Protein AF-A0AB36RIC9-F1 (afdb_monomer)

Mean predicted aligned error: 13.78 Å

Structure (mmCIF, N/CA/C/O backbone):
data_AF-A0AB36RIC9-F1
#
_entry.id   AF-A0AB36RIC9-F1
#
loop_
_atom_site.group_PDB
_atom_site.id
_atom_site.type_symbol
_atom_site.label_atom_id
_atom_site.label_alt_id
_atom_site.label_comp_id
_atom_site.label_asym_id
_atom_site.label_entity_id
_atom_site.label_seq_id
_atom_site.pdbx_PDB_ins_code
_atom_site.Cartn_x
_atom_site.Cartn_y
_atom_site.Cartn_z
_atom_site.occupancy
_atom_site.B_iso_or_equiv
_atom_site.auth_seq_id
_atom_site.auth_comp_id
_atom_site.auth_asym_id
_atom_site.auth_atom_id
_atom_site.pdbx_PDB_model_num
ATOM 1 N N . MET A 1 1 ? -11.681 -4.574 -0.579 1.00 58.34 1 MET A N 1
ATOM 2 C CA . MET A 1 1 ? -11.261 -3.244 -0.083 1.00 58.34 1 MET A CA 1
ATOM 3 C C . MET A 1 1 ? -10.961 -2.373 -1.285 1.00 58.34 1 MET A C 1
ATOM 5 O O . MET A 1 1 ? -10.331 -2.873 -2.207 1.00 58.34 1 MET A O 1
ATOM 9 N N . SER A 1 2 ? -11.445 -1.132 -1.299 1.00 75.31 2 SER A N 1
ATOM 10 C CA . SER A 1 2 ? -11.143 -0.178 -2.369 1.00 75.31 2 SER A CA 1
ATOM 11 C C . SER A 1 2 ? -9.774 0.455 -2.115 1.00 75.31 2 SER A C 1
ATOM 13 O O . SER A 1 2 ? -9.523 0.932 -1.012 1.00 75.31 2 SER A O 1
ATOM 15 N N . TYR A 1 3 ? -8.892 0.435 -3.115 1.00 77.88 3 TYR A N 1
ATOM 16 C CA . TYR A 1 3 ? -7.611 1.156 -3.085 1.00 77.88 3 TYR A CA 1
ATOM 17 C C . TYR A 1 3 ? -7.751 2.606 -3.580 1.00 77.88 3 TYR A C 1
ATOM 19 O O . TYR A 1 3 ? -6.766 3.332 -3.633 1.00 77.88 3 TYR A O 1
ATOM 27 N N . LEU A 1 4 ? -8.964 3.017 -3.971 1.00 75.31 4 LEU A N 1
ATOM 28 C CA . LEU A 1 4 ? -9.225 4.291 -4.650 1.00 75.31 4 LEU A CA 1
ATOM 29 C C . LEU A 1 4 ? -9.013 5.519 -3.754 1.00 75.31 4 LEU A C 1
ATOM 31 O O . LEU A 1 4 ? -8.797 6.605 -4.276 1.00 75.31 4 LEU A O 1
ATOM 35 N N . ASP A 1 5 ? -9.043 5.344 -2.432 1.00 87.62 5 ASP A N 1
ATOM 36 C CA . ASP A 1 5 ? -8.893 6.444 -1.470 1.00 87.62 5 ASP A CA 1
ATOM 37 C C . ASP A 1 5 ? -7.442 6.643 -0.997 1.00 87.62 5 ASP A C 1
ATOM 39 O O . ASP A 1 5 ? -7.171 7.527 -0.181 1.00 87.62 5 ASP A O 1
ATOM 43 N N . TRP A 1 6 ? -6.511 5.799 -1.458 1.00 93.62 6 TRP A N 1
ATOM 44 C CA . TRP A 1 6 ? -5.110 5.863 -1.047 1.00 93.62 6 TRP A CA 1
ATOM 45 C C . TRP A 1 6 ? -4.395 7.002 -1.767 1.00 93.62 6 TRP A C 1
ATOM 47 O O . TRP A 1 6 ? -4.534 7.185 -2.976 1.00 93.62 6 TRP A O 1
ATOM 57 N N . LYS A 1 7 ? -3.569 7.733 -1.025 1.00 94.81 7 LYS A N 1
ATOM 58 C CA . LYS A 1 7 ? -2.747 8.832 -1.542 1.00 94.81 7 LYS A CA 1
ATOM 59 C C . LYS A 1 7 ? -1.355 8.807 -0.925 1.00 94.81 7 LYS A C 1
ATOM 61 O O . LYS A 1 7 ? -1.112 8.172 0.100 1.00 94.81 7 LYS A O 1
ATOM 66 N N . VAL A 1 8 ? -0.444 9.535 -1.562 1.00 96.94 8 VAL A N 1
ATOM 67 C CA . VAL A 1 8 ? 0.892 9.804 -1.020 1.00 96.94 8 VAL A CA 1
ATOM 68 C C . VAL A 1 8 ? 0.768 10.378 0.396 1.00 96.94 8 VAL A C 1
ATOM 70 O O . VAL A 1 8 ? -0.059 11.255 0.649 1.00 96.94 8 VAL A O 1
ATOM 73 N N . GLY A 1 9 ? 1.578 9.859 1.318 1.00 96.56 9 GLY A N 1
ATOM 74 C CA . GLY A 1 9 ? 1.570 10.205 2.739 1.00 96.56 9 GLY A CA 1
ATOM 75 C C . GLY A 1 9 ? 0.638 9.358 3.612 1.00 96.56 9 GLY A C 1
ATOM 76 O O . GLY A 1 9 ? 0.760 9.416 4.835 1.00 96.56 9 GLY A O 1
ATOM 77 N N . ASP A 1 10 ? -0.265 8.554 3.040 1.00 95.44 10 ASP A N 1
ATOM 78 C CA . ASP A 1 10 ? -1.074 7.631 3.841 1.00 95.44 10 ASP A CA 1
ATOM 79 C C . ASP A 1 10 ? -0.211 6.491 4.408 1.00 95.44 10 ASP A C 1
ATOM 81 O O . ASP A 1 10 ? 0.712 5.991 3.758 1.00 95.44 10 ASP A O 1
ATOM 85 N N . GLN A 1 11 ? -0.546 6.059 5.626 1.00 96.44 11 GLN A N 1
ATOM 86 C CA . GLN A 1 11 ? 0.099 4.925 6.280 1.00 96.44 11 GLN A CA 1
ATOM 87 C C . GLN A 1 11 ? -0.615 3.618 5.939 1.00 96.44 11 GLN A C 1
ATOM 89 O O . GLN A 1 11 ? -1.844 3.509 6.014 1.00 96.44 11 GLN A O 1
ATOM 94 N N . VAL A 1 12 ? 0.167 2.593 5.624 1.00 95.94 12 VAL A N 1
ATOM 95 C CA . VAL A 1 12 ? -0.310 1.257 5.284 1.00 95.94 12 VAL A CA 1
ATOM 96 C C . VAL A 1 12 ? 0.484 0.195 6.032 1.00 95.94 12 VAL A C 1
ATOM 98 O O . VAL A 1 12 ? 1.683 0.332 6.234 1.00 95.94 12 VAL A O 1
ATOM 101 N N . VAL A 1 13 ? -0.175 -0.882 6.448 1.00 96.50 13 VAL A N 1
ATOM 102 C CA . VAL A 1 13 ? 0.480 -2.053 7.037 1.00 96.50 13 VAL A CA 1
ATOM 103 C C . VAL A 1 13 ? 0.667 -3.114 5.962 1.00 96.50 13 VAL A C 1
ATOM 105 O O . VAL A 1 13 ? -0.269 -3.413 5.213 1.00 96.50 13 VAL A O 1
ATOM 108 N N . CYS A 1 14 ? 1.867 -3.680 5.864 1.00 96.38 14 CYS A N 1
ATOM 109 C CA . CYS A 1 14 ? 2.114 -4.838 5.015 1.00 96.38 14 CYS A CA 1
ATOM 110 C C . CYS A 1 14 ? 1.446 -6.067 5.643 1.00 96.38 14 CYS A C 1
ATOM 112 O O . CYS A 1 14 ? 1.658 -6.364 6.815 1.00 96.38 14 CYS A O 1
ATOM 114 N N . VAL A 1 15 ? 0.624 -6.784 4.885 1.00 95.56 15 VAL A N 1
ATOM 115 C CA . VAL A 1 15 ? -0.051 -8.012 5.338 1.00 95.56 15 VAL A CA 1
ATOM 116 C C . VAL A 1 15 ? 0.544 -9.277 4.732 1.00 95.56 15 VAL A C 1
A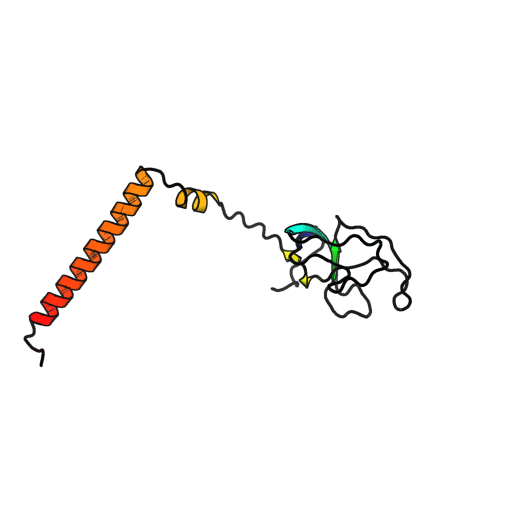TOM 118 O O . VAL A 1 15 ? 0.168 -10.370 5.138 1.00 95.56 15 VAL A O 1
ATOM 121 N N . ASP A 1 16 ? 1.457 -9.132 3.772 1.00 92.12 16 ASP A N 1
ATOM 122 C CA . ASP A 1 16 ? 2.089 -10.248 3.078 1.00 92.12 16 ASP A CA 1
ATOM 123 C C . ASP A 1 16 ? 3.525 -9.889 2.672 1.00 92.12 16 ASP A C 1
ATOM 125 O O . ASP A 1 16 ? 3.741 -9.058 1.779 1.00 92.12 16 ASP A O 1
ATOM 129 N N . THR A 1 17 ? 4.493 -10.517 3.350 1.00 89.81 17 THR A N 1
ATOM 130 C CA . THR A 1 17 ? 5.928 -10.259 3.186 1.00 89.81 17 THR A CA 1
ATOM 131 C C . THR A 1 17 ? 6.336 -10.431 1.734 1.00 89.81 17 THR A C 1
ATOM 133 O O . THR A 1 17 ? 6.046 -11.444 1.096 1.00 89.81 17 THR A O 1
ATOM 136 N N . TRP A 1 18 ? 7.064 -9.446 1.216 1.00 85.69 18 TRP A N 1
ATOM 137 C CA . TRP A 1 18 ? 7.685 -9.579 -0.088 1.00 85.69 18 TRP A CA 1
ATOM 138 C C . TRP A 1 18 ? 8.870 -10.536 0.020 1.00 85.69 18 TRP A C 1
ATOM 140 O O . TRP A 1 18 ? 9.881 -10.229 0.646 1.00 85.69 18 TRP A O 1
ATOM 150 N N . ALA A 1 19 ? 8.720 -11.712 -0.577 1.00 75.12 19 ALA A N 1
ATOM 151 C CA . ALA A 1 19 ? 9.782 -12.691 -0.712 1.00 75.12 19 ALA A CA 1
ATOM 152 C C . ALA A 1 19 ? 9.998 -12.981 -2.196 1.00 75.12 19 ALA A C 1
ATOM 154 O O . ALA A 1 19 ? 9.040 -13.042 -2.969 1.00 75.12 19 ALA A O 1
ATOM 155 N N . ARG A 1 20 ? 11.254 -13.216 -2.582 1.00 65.12 20 ARG A N 1
ATOM 156 C CA . ARG A 1 20 ? 11.630 -13.608 -3.950 1.00 65.12 20 ARG A CA 1
ATOM 157 C C . ARG A 1 20 ? 10.866 -14.849 -4.431 1.00 65.12 20 ARG A C 1
ATOM 159 O O . ARG A 1 20 ? 10.514 -14.943 -5.598 1.00 65.12 20 ARG A O 1
ATOM 166 N N . GLU A 1 21 ? 10.557 -15.758 -3.510 1.00 61.06 21 GLU A N 1
ATOM 167 C CA . GLU A 1 21 ? 9.805 -16.996 -3.756 1.00 61.06 21 GLU A CA 1
ATOM 168 C C . GLU A 1 21 ? 8.300 -16.763 -3.994 1.00 61.06 21 GLU A C 1
ATOM 170 O O . GLU A 1 21 ? 7.647 -17.584 -4.631 1.00 61.06 21 GLU A O 1
ATOM 175 N N . ASN A 1 22 ? 7.763 -15.622 -3.544 1.00 54.81 22 ASN A N 1
ATOM 176 C CA . ASN A 1 22 ? 6.341 -15.272 -3.588 1.00 54.81 22 ASN A CA 1
ATOM 177 C C . ASN A 1 22 ? 6.105 -14.044 -4.486 1.00 54.81 22 ASN A C 1
ATOM 179 O O . ASN A 1 22 ? 5.563 -13.043 -4.025 1.00 54.81 22 ASN A O 1
ATOM 183 N N . ASP A 1 23 ? 6.520 -14.092 -5.754 1.00 59.06 23 ASP A N 1
ATOM 184 C CA . ASP A 1 23 ? 6.378 -13.012 -6.758 1.00 59.06 23 ASP A CA 1
ATOM 185 C C . ASP A 1 23 ? 7.387 -11.848 -6.661 1.00 59.06 23 ASP A C 1
ATOM 187 O O . ASP A 1 23 ? 7.182 -10.784 -7.260 1.00 59.06 23 ASP A O 1
ATOM 191 N N . GLY A 1 24 ? 8.484 -12.008 -5.920 1.00 60.31 24 GLY A N 1
ATOM 192 C CA . GLY A 1 24 ? 9.561 -11.021 -5.894 1.00 60.31 24 GLY A CA 1
ATOM 193 C C . GLY A 1 24 ? 10.443 -11.101 -7.139 1.00 60.31 24 GLY A C 1
ATOM 194 O O . GLY A 1 24 ? 11.490 -11.739 -7.120 1.00 60.31 24 GLY A O 1
ATOM 195 N N . ASN A 1 25 ? 10.036 -10.432 -8.219 1.00 63.69 25 ASN A N 1
ATOM 196 C CA . ASN A 1 25 ? 10.893 -10.215 -9.386 1.00 63.69 25 ASN A CA 1
ATOM 197 C C . ASN A 1 25 ? 11.743 -8.963 -9.154 1.00 63.69 25 ASN A C 1
ATOM 199 O O . ASN A 1 25 ? 11.211 -7.855 -9.179 1.00 63.69 25 ASN A O 1
ATOM 203 N N . GLY A 1 26 ? 13.035 -9.16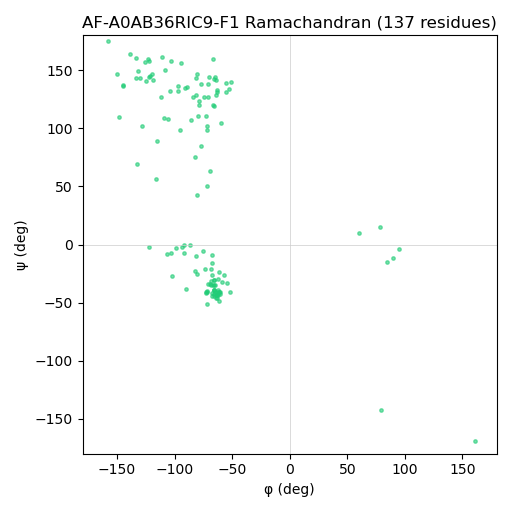4 -8.903 1.00 72.56 26 GLY A N 1
ATOM 204 C CA . GLY A 1 26 ? 14.038 -8.119 -8.708 1.00 72.56 26 GLY A CA 1
ATOM 205 C C . GLY A 1 26 ? 15.453 -8.646 -8.971 1.00 72.56 26 GLY A C 1
ATOM 206 O O . GLY A 1 26 ? 15.655 -9.841 -9.224 1.00 72.56 26 GLY A O 1
ATOM 207 N N . TYR A 1 27 ? 16.435 -7.758 -8.915 1.00 80.06 27 TYR A N 1
ATOM 208 C CA . TYR A 1 27 ? 17.868 -8.014 -9.034 1.00 80.06 27 TYR A CA 1
ATOM 209 C C . TYR A 1 27 ? 18.442 -8.808 -7.852 1.00 80.06 27 TYR A C 1
ATOM 211 O O . TYR A 1 27 ? 19.479 -9.457 -7.997 1.00 80.06 27 TYR A O 1
ATOM 219 N N . GLY A 1 28 ? 17.717 -8.898 -6.737 1.00 81.62 28 GLY A N 1
ATOM 220 C CA . GLY A 1 28 ? 18.068 -9.683 -5.554 1.00 81.62 28 GLY A CA 1
ATOM 221 C C . GLY A 1 28 ? 18.786 -8.894 -4.464 1.00 81.62 28 GLY A C 1
ATOM 222 O O . GLY A 1 28 ? 19.040 -9.454 -3.402 1.00 81.62 28 GLY A O 1
ATOM 223 N N . ASP A 1 29 ? 19.089 -7.627 -4.713 1.00 87.69 29 ASP A N 1
ATOM 224 C CA . ASP A 1 29 ? 19.581 -6.653 -3.742 1.00 87.69 29 ASP A CA 1
ATOM 225 C C . ASP A 1 29 ? 18.467 -5.742 -3.206 1.00 87.69 29 ASP A C 1
ATOM 227 O O . ASP A 1 29 ? 18.714 -4.936 -2.309 1.00 87.69 29 ASP A O 1
ATOM 231 N N . GLU A 1 30 ? 17.234 -5.886 -3.700 1.00 89.12 30 GLU A N 1
ATOM 232 C CA . GLU A 1 30 ? 16.111 -5.098 -3.214 1.00 89.12 30 GLU A CA 1
ATOM 233 C C . GLU A 1 30 ? 15.678 -5.501 -1.808 1.00 89.12 30 GLU A C 1
ATOM 235 O O . GLU A 1 30 ? 15.498 -6.674 -1.466 1.00 89.12 30 GLU A O 1
ATOM 240 N N . VAL A 1 31 ? 15.395 -4.480 -1.011 1.00 91.69 31 VAL A N 1
ATOM 241 C CA . VAL A 1 31 ? 14.713 -4.609 0.265 1.00 91.69 31 VAL A CA 1
ATOM 242 C C . VAL A 1 31 ? 13.209 -4.630 0.004 1.00 91.69 31 VAL A C 1
ATOM 244 O O . VAL A 1 31 ? 12.662 -3.750 -0.664 1.00 91.69 31 VAL A O 1
ATOM 247 N N . GLY A 1 32 ? 12.533 -5.649 0.533 1.00 92.56 32 GLY A N 1
ATOM 248 C CA . GLY A 1 32 ? 11.083 -5.795 0.447 1.00 92.56 32 GLY A CA 1
ATOM 249 C C . GLY A 1 32 ? 10.355 -5.437 1.746 1.00 92.56 32 GLY A C 1
ATOM 250 O O . GLY A 1 32 ? 10.943 -5.493 2.828 1.00 92.56 32 GLY A O 1
ATOM 251 N N . PRO A 1 33 ? 9.054 -5.105 1.674 1.00 95.00 33 PRO A N 1
ATOM 252 C CA . PRO A 1 33 ? 8.223 -4.897 2.852 1.00 95.00 33 PRO A CA 1
ATOM 253 C C . PRO A 1 33 ? 8.028 -6.194 3.650 1.00 95.00 33 PRO A C 1
ATOM 255 O O . PRO A 1 33 ? 7.816 -7.272 3.090 1.00 95.00 33 PRO A O 1
ATOM 258 N N . ILE A 1 34 ? 8.021 -6.066 4.976 1.00 94.69 34 ILE A N 1
ATOM 259 C CA . ILE A 1 34 ? 7.875 -7.166 5.936 1.00 94.69 34 ILE A CA 1
ATOM 260 C C . ILE A 1 34 ? 6.454 -7.149 6.499 1.00 94.69 34 ILE A C 1
ATOM 262 O O . ILE A 1 34 ? 5.964 -6.097 6.914 1.00 94.69 34 ILE A O 1
ATOM 266 N N . ALA A 1 35 ? 5.784 -8.304 6.537 1.00 95.44 35 ALA A N 1
ATOM 267 C CA . ALA A 1 35 ? 4.443 -8.411 7.106 1.00 95.44 35 ALA A CA 1
ATOM 268 C C . ALA A 1 35 ? 4.388 -7.889 8.555 1.00 95.44 35 ALA A C 1
ATOM 270 O O . ALA A 1 35 ? 5.285 -8.124 9.364 1.00 95.44 35 ALA A O 1
ATOM 271 N N . GLY A 1 36 ? 3.316 -7.169 8.876 1.00 94.75 36 GLY A N 1
ATOM 272 C CA . GLY A 1 36 ? 3.087 -6.516 10.163 1.00 94.75 36 GLY A CA 1
ATOM 273 C C . GLY A 1 36 ? 3.730 -5.134 10.306 1.00 94.75 36 GLY A C 1
ATOM 274 O O . GLY A 1 36 ? 3.327 -4.388 11.195 1.00 94.75 36 GLY A O 1
ATOM 275 N N . GLN A 1 37 ? 4.675 -4.754 9.440 1.00 97.00 37 GLN A N 1
ATOM 276 C CA . GLN A 1 37 ? 5.296 -3.429 9.491 1.00 97.00 37 GLN A CA 1
ATOM 277 C C . GLN A 1 37 ? 4.421 -2.361 8.831 1.00 97.00 37 GLN A C 1
ATOM 279 O O . GLN A 1 37 ? 3.702 -2.629 7.862 1.00 97.00 37 GLN A O 1
ATOM 284 N N . ILE A 1 38 ? 4.488 -1.147 9.382 1.00 97.31 38 ILE A N 1
ATOM 285 C CA . ILE A 1 38 ? 3.786 0.034 8.876 1.00 97.31 38 ILE A CA 1
ATOM 286 C C . ILE A 1 38 ? 4.742 0.841 8.004 1.00 97.31 38 ILE A C 1
ATOM 288 O O . ILE A 1 38 ? 5.891 1.064 8.371 1.00 97.31 38 ILE A O 1
ATOM 292 N N . TYR A 1 39 ? 4.220 1.299 6.876 1.00 98.06 39 TYR A N 1
ATOM 293 C CA . TYR A 1 39 ? 4.925 2.053 5.857 1.00 98.06 39 TYR A CA 1
ATOM 294 C C . TYR A 1 39 ? 4.111 3.269 5.426 1.00 98.06 39 TYR A C 1
ATOM 296 O O . TYR A 1 39 ? 2.889 3.300 5.590 1.00 98.06 39 TYR A O 1
ATOM 304 N N . THR A 1 40 ? 4.777 4.241 4.819 1.00 98.19 40 THR A N 1
ATOM 305 C CA . THR A 1 40 ? 4.176 5.466 4.296 1.00 98.19 40 THR A CA 1
ATOM 306 C C . THR A 1 40 ? 4.259 5.465 2.776 1.00 98.19 40 THR A C 1
ATOM 308 O O . THR A 1 40 ? 5.338 5.296 2.209 1.00 98.19 40 THR A O 1
ATOM 311 N N . ILE A 1 41 ? 3.131 5.671 2.092 1.00 97.88 41 ILE A N 1
ATOM 312 C CA . ILE A 1 41 ? 3.095 5.698 0.623 1.00 97.88 41 ILE A CA 1
ATOM 313 C C . ILE A 1 41 ? 3.891 6.907 0.109 1.00 97.88 41 ILE A C 1
ATOM 315 O O . ILE A 1 41 ? 3.523 8.050 0.377 1.00 97.88 41 ILE A O 1
ATOM 319 N N . ARG A 1 42 ? 4.943 6.653 -0.675 1.00 98.19 42 ARG A N 1
ATOM 320 C CA . ARG A 1 42 ? 5.736 7.659 -1.405 1.00 98.19 42 ARG A CA 1
ATOM 321 C C . ARG A 1 42 ? 5.176 7.923 -2.798 1.00 98.19 42 ARG A C 1
ATOM 323 O O . ARG A 1 42 ? 5.131 9.062 -3.243 1.00 98.19 42 ARG A O 1
ATOM 330 N N . GLU A 1 43 ? 4.711 6.872 -3.461 1.00 97.12 43 GLU A N 1
ATOM 331 C CA . GLU A 1 43 ? 4.125 6.929 -4.800 1.00 97.12 43 GLU A CA 1
ATOM 332 C C . GLU A 1 43 ? 3.081 5.819 -4.944 1.00 97.12 43 GLU A C 1
ATOM 334 O O . GLU A 1 43 ? 3.243 4.747 -4.358 1.00 97.12 43 GLU A O 1
ATOM 339 N N . ILE A 1 44 ? 2.016 6.058 -5.710 1.00 96.19 44 ILE A N 1
ATOM 340 C CA . ILE A 1 44 ? 0.964 5.073 -5.974 1.00 96.19 44 ILE A CA 1
ATOM 341 C C . ILE A 1 44 ? 0.428 5.225 -7.396 1.00 96.19 44 ILE A C 1
ATOM 343 O O . ILE A 1 44 ? 0.183 6.337 -7.859 1.00 96.19 44 ILE A O 1
ATOM 347 N N . GLY A 1 45 ? 0.224 4.106 -8.089 1.00 93.81 45 GLY A N 1
ATOM 348 C CA . GLY A 1 45 ? -0.330 4.109 -9.439 1.00 93.81 45 GLY A CA 1
ATOM 349 C C . GLY A 1 45 ? -0.065 2.818 -10.204 1.00 93.81 45 GLY A C 1
ATOM 350 O O . GLY A 1 45 ? 0.380 1.817 -9.644 1.00 93.81 45 GLY A O 1
ATOM 351 N N . PHE A 1 46 ? -0.342 2.843 -11.504 1.00 92.94 46 PHE A N 1
ATOM 352 C CA . PHE A 1 46 ? 0.134 1.825 -12.442 1.00 92.94 46 PHE A CA 1
ATOM 353 C C . PHE A 1 46 ? 1.561 2.186 -12.839 1.00 92.94 46 PHE A C 1
ATOM 355 O O . PHE A 1 46 ? 1.790 2.774 -13.892 1.00 92.94 46 PHE A O 1
ATOM 362 N N . LEU A 1 47 ? 2.493 1.945 -11.917 1.00 89.00 47 LEU A N 1
ATOM 363 C CA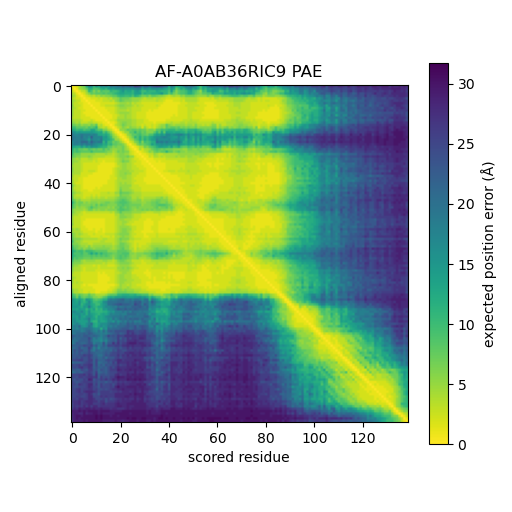 . LEU A 1 47 ? 3.857 2.437 -12.051 1.00 89.00 47 LEU A CA 1
ATOM 364 C C . LEU A 1 47 ? 4.577 1.642 -13.148 1.00 89.00 47 LEU A C 1
ATOM 366 O O . LEU A 1 47 ? 5.102 2.214 -14.092 1.00 89.00 47 LEU A O 1
ATOM 370 N N . HIS A 1 48 ? 4.535 0.317 -13.090 1.00 85.44 48 HIS A N 1
ATOM 371 C CA . HIS A 1 48 ? 5.194 -0.536 -14.067 1.00 85.44 48 HIS A CA 1
ATOM 372 C C . HIS A 1 48 ? 4.436 -0.546 -15.410 1.00 85.44 48 HIS A C 1
ATOM 374 O O . HIS A 1 48 ? 3.253 -0.895 -15.445 1.00 85.44 48 HIS A O 1
ATOM 380 N N . PRO A 1 49 ? 5.100 -0.258 -16.543 1.00 83.12 49 PRO A N 1
ATOM 381 C CA . PRO A 1 49 ? 4.423 -0.008 -17.819 1.00 83.12 49 PRO A CA 1
ATOM 382 C C . PRO A 1 49 ? 3.732 -1.246 -18.408 1.00 83.12 49 PRO A C 1
ATOM 384 O O . PRO A 1 49 ? 2.760 -1.116 -19.146 1.00 83.12 49 PRO A O 1
ATOM 387 N N . THR A 1 50 ? 4.203 -2.450 -18.074 1.00 83.81 50 THR A N 1
ATOM 388 C CA . THR A 1 50 ? 3.605 -3.718 -18.534 1.00 83.81 50 THR A CA 1
ATOM 389 C C . THR A 1 50 ? 2.758 -4.430 -17.477 1.00 83.81 50 THR A C 1
ATOM 391 O O . THR A 1 50 ? 2.088 -5.410 -17.797 1.00 83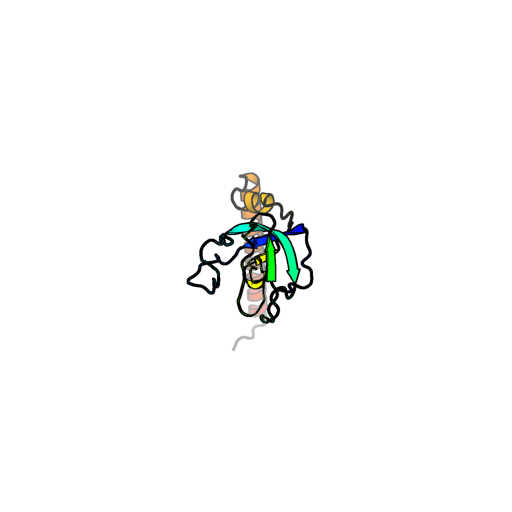.81 50 THR A O 1
ATOM 394 N N . ILE A 1 51 ? 2.745 -3.961 -16.220 1.00 83.56 51 ILE A N 1
ATOM 395 C CA . ILE A 1 51 ? 1.963 -4.604 -15.158 1.00 83.56 51 ILE A CA 1
ATOM 396 C C . ILE A 1 51 ? 0.743 -3.743 -14.847 1.00 83.56 51 ILE A C 1
ATOM 398 O O . ILE A 1 51 ? 0.822 -2.711 -14.189 1.00 83.56 51 ILE A O 1
ATOM 402 N N . HIS A 1 52 ? -0.428 -4.221 -15.258 1.00 87.38 52 HIS A N 1
ATOM 403 C CA . HIS A 1 52 ? -1.713 -3.548 -15.042 1.00 87.38 52 HIS A CA 1
ATOM 404 C C . HIS A 1 52 ? -2.280 -3.772 -13.631 1.00 87.38 52 HIS A C 1
ATOM 406 O O . HIS A 1 52 ? -3.468 -4.043 -13.453 1.00 87.38 52 HIS A O 1
ATOM 412 N N . ARG A 1 53 ? -1.429 -3.703 -12.605 1.00 90.25 53 ARG A N 1
ATOM 413 C CA . ARG A 1 53 ? -1.830 -3.800 -11.196 1.00 90.25 53 ARG A CA 1
ATOM 414 C C . ARG A 1 53 ? -1.387 -2.549 -10.460 1.00 90.25 53 ARG A C 1
ATOM 416 O O . ARG A 1 53 ? -0.320 -2.013 -10.734 1.00 90.25 53 ARG A O 1
ATOM 423 N N . LEU A 1 54 ? -2.206 -2.114 -9.507 1.00 93.12 54 LEU A N 1
ATOM 424 C CA . LEU A 1 54 ? -1.876 -0.972 -8.669 1.00 93.12 54 LEU A CA 1
ATOM 425 C C . LEU A 1 54 ? -0.644 -1.292 -7.817 1.00 93.12 54 LEU A C 1
ATOM 427 O O . LEU A 1 54 ? -0.589 -2.320 -7.133 1.00 93.12 54 LEU A O 1
ATOM 431 N N . GLN A 1 55 ? 0.330 -0.400 -7.868 1.00 93.88 55 GLN A N 1
ATOM 432 C CA . GLN A 1 55 ? 1.617 -0.522 -7.209 1.00 93.88 55 GLN A CA 1
ATOM 433 C C . GLN A 1 55 ? 1.883 0.696 -6.338 1.00 93.88 55 GLN A C 1
ATOM 435 O O . GLN A 1 55 ? 1.318 1.770 -6.551 1.00 93.88 55 GLN A O 1
ATOM 440 N N . VAL A 1 56 ? 2.754 0.505 -5.356 1.00 96.00 56 VAL A N 1
ATOM 441 C CA . VAL A 1 56 ? 3.210 1.537 -4.435 1.00 96.00 56 VAL A CA 1
ATOM 442 C C . VAL A 1 56 ? 4.731 1.529 -4.321 1.00 96.00 56 VAL A C 1
ATOM 444 O O . VAL A 1 56 ? 5.369 0.474 -4.405 1.00 96.00 56 VAL A O 1
ATOM 447 N N . ARG A 1 57 ? 5.295 2.712 -4.080 1.00 96.69 57 ARG A N 1
ATOM 448 C CA . ARG A 1 57 ? 6.613 2.900 -3.461 1.00 96.69 57 ARG A CA 1
ATOM 449 C C . ARG A 1 57 ? 6.419 3.445 -2.054 1.00 96.69 57 ARG A C 1
ATOM 451 O O . ARG A 1 57 ? 5.435 4.140 -1.794 1.00 96.69 57 ARG A O 1
ATOM 458 N N . LEU A 1 58 ? 7.341 3.130 -1.157 1.00 97.94 58 LEU A N 1
ATOM 459 C CA . LEU A 1 58 ? 7.237 3.434 0.270 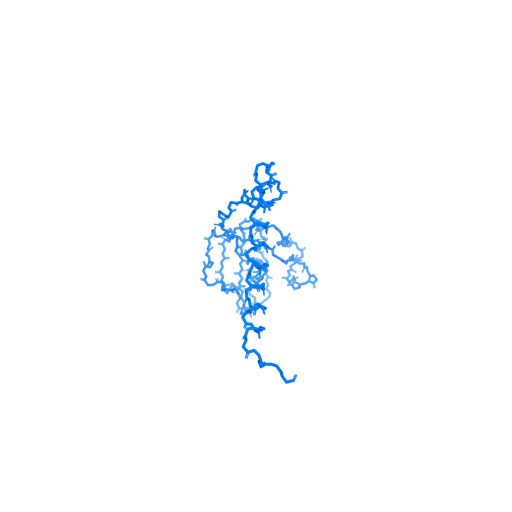1.00 97.94 58 LEU A CA 1
ATOM 460 C C . LEU A 1 58 ? 8.403 4.333 0.683 1.00 97.94 58 LEU A C 1
ATOM 462 O O . LEU A 1 58 ? 9.486 4.201 0.128 1.00 97.94 58 LEU A O 1
ATOM 466 N N . PHE A 1 59 ? 8.203 5.245 1.631 1.00 98.06 59 PHE A N 1
ATOM 467 C CA . PHE A 1 59 ? 9.283 6.134 2.084 1.00 98.06 59 PHE A CA 1
ATOM 468 C C . PHE A 1 59 ? 10.377 5.391 2.852 1.00 98.06 59 PHE A C 1
ATOM 470 O O . PHE A 1 59 ? 11.538 5.775 2.804 1.00 98.06 59 PHE A O 1
ATOM 477 N N . GLU A 1 60 ? 10.015 4.330 3.565 1.00 97.88 60 GLU A N 1
ATOM 478 C CA . GLU A 1 60 ? 10.944 3.563 4.393 1.00 97.88 60 GLU A CA 1
ATOM 479 C C . GLU A 1 60 ? 11.766 2.555 3.575 1.00 97.88 60 GLU A C 1
ATOM 481 O O . GLU A 1 60 ? 12.690 1.944 4.107 1.00 97.88 60 GLU A O 1
ATOM 486 N N . ILE A 1 61 ? 11.421 2.355 2.299 1.00 95.88 61 ILE A N 1
ATOM 487 C CA . ILE A 1 61 ? 12.105 1.435 1.391 1.00 95.88 61 ILE A CA 1
ATOM 488 C C . ILE A 1 61 ? 12.464 2.193 0.115 1.00 95.88 61 ILE A C 1
ATOM 490 O O . ILE A 1 61 ? 11.627 2.384 -0.769 1.00 95.88 61 ILE A O 1
ATOM 494 N N . GLU A 1 62 ? 13.733 2.580 0.019 1.00 95.56 62 GLU A N 1
ATOM 495 C CA . GLU A 1 62 ? 14.322 3.144 -1.193 1.00 95.56 62 GLU A CA 1
ATOM 496 C C . GLU A 1 62 ? 15.282 2.122 -1.794 1.00 95.56 62 GLU A C 1
ATOM 498 O O . GLU A 1 62 ? 16.337 1.833 -1.230 1.00 95.56 62 GLU A O 1
ATOM 503 N N . ASN A 1 63 ? 14.889 1.542 -2.925 1.00 93.50 63 ASN A N 1
ATOM 504 C CA . ASN A 1 63 ? 15.710 0.567 -3.631 1.00 93.50 63 ASN A CA 1
ATOM 505 C C . ASN A 1 63 ? 16.542 1.257 -4.712 1.00 93.50 63 ASN A C 1
ATOM 507 O O . ASN A 1 63 ? 16.201 2.331 -5.214 1.00 93.50 63 ASN A O 1
ATOM 511 N N . VAL A 1 64 ? 17.650 0.625 -5.092 1.00 93.88 64 VAL A N 1
ATOM 512 C CA . VAL A 1 64 ? 18.482 1.114 -6.191 1.00 93.88 64 VAL A CA 1
ATOM 513 C C . VAL A 1 64 ? 17.687 1.041 -7.501 1.00 93.88 64 VAL A C 1
ATOM 515 O O . VAL A 1 64 ? 16.865 0.152 -7.724 1.00 93.88 64 VAL A O 1
ATOM 518 N N . VAL A 1 65 ? 17.908 2.017 -8.381 1.00 93.88 65 VAL A N 1
ATOM 519 C CA . VAL A 1 65 ? 17.345 2.002 -9.733 1.00 93.88 65 VAL A CA 1
ATOM 520 C C . VAL A 1 65 ? 18.179 1.058 -10.595 1.00 93.88 65 VAL A C 1
ATOM 522 O O . VAL A 1 65 ? 19.377 1.281 -10.781 1.00 93.88 65 VAL A O 1
ATOM 525 N N . HIS A 1 66 ? 17.539 0.057 -11.191 1.00 91.38 66 HIS A N 1
ATOM 526 C CA . HIS A 1 66 ? 18.193 -0.885 -12.098 1.00 91.38 66 HIS A CA 1
ATOM 527 C C . HIS A 1 66 ? 17.724 -0.719 -13.538 1.00 91.38 66 HIS A C 1
ATOM 529 O O . HIS A 1 66 ? 16.679 -0.134 -13.813 1.00 91.38 66 HIS A O 1
ATOM 535 N N . ARG A 1 67 ? 18.516 -1.251 -14.474 1.00 91.00 67 ARG A N 1
ATOM 536 C CA . ARG A 1 67 ? 18.206 -1.239 -15.904 1.00 91.00 67 ARG A CA 1
ATOM 537 C C . ARG A 1 67 ? 17.535 -2.540 -16.334 1.00 91.00 67 ARG A C 1
ATOM 539 O O . ARG A 1 67 ? 18.223 -3.498 -16.673 1.00 91.00 67 ARG A O 1
ATOM 546 N N . TYR A 1 68 ? 16.218 -2.520 -16.426 1.00 83.12 68 TYR A N 1
ATOM 547 C CA . TYR A 1 68 ? 15.402 -3.611 -16.936 1.00 83.12 68 TYR A CA 1
ATOM 548 C C . TYR A 1 68 ? 15.374 -3.594 -18.468 1.00 83.12 68 TYR A C 1
ATOM 550 O O . TYR A 1 68 ? 15.355 -2.533 -19.099 1.00 83.12 68 TYR A O 1
ATOM 558 N N . ASN A 1 69 ? 15.377 -4.780 -19.078 1.00 84.31 69 ASN A N 1
ATOM 559 C CA . ASN A 1 69 ? 15.468 -4.922 -20.535 1.00 84.31 69 ASN A CA 1
ATOM 560 C C . ASN A 1 69 ? 14.239 -4.369 -21.275 1.00 84.31 69 ASN A C 1
ATOM 562 O O . ASN A 1 69 ? 14.364 -3.906 -22.405 1.00 84.31 69 ASN A O 1
ATOM 566 N N . ASP A 1 70 ? 13.069 -4.428 -20.649 1.00 83.31 70 ASP A N 1
ATOM 567 C CA . ASP A 1 70 ? 11.762 -4.117 -21.226 1.00 83.31 70 ASP A CA 1
ATOM 568 C C . ASP A 1 70 ? 11.227 -2.735 -20.828 1.00 83.31 70 ASP A C 1
ATOM 570 O O . ASP A 1 70 ? 10.477 -2.132 -21.593 1.00 83.31 70 ASP A O 1
ATOM 574 N N . ILE A 1 71 ? 11.628 -2.212 -19.664 1.00 84.50 71 ILE A N 1
ATOM 575 C CA . ILE A 1 71 ? 11.073 -0.964 -19.105 1.00 84.50 71 ILE A CA 1
ATOM 576 C C . ILE A 1 71 ? 12.115 0.134 -18.843 1.00 84.50 71 ILE A C 1
ATOM 578 O O . ILE A 1 71 ? 11.759 1.240 -18.441 1.00 84.50 71 ILE A O 1
ATOM 582 N N . GLY A 1 72 ? 13.400 -0.134 -19.094 1.00 88.56 72 GLY A N 1
ATOM 583 C CA . GLY A 1 72 ? 14.475 0.838 -18.897 1.00 88.56 72 GLY A CA 1
ATOM 584 C C . GLY A 1 72 ? 14.904 0.976 -17.434 1.00 88.56 72 GLY A C 1
ATOM 585 O O . GLY A 1 72 ? 15.026 -0.015 -16.721 1.00 88.56 72 GLY A O 1
ATOM 586 N N . MET A 1 73 ? 15.217 2.202 -17.006 1.00 91.62 73 MET A N 1
ATOM 587 C CA . MET A 1 73 ? 15.670 2.476 -15.637 1.00 91.62 73 MET A CA 1
ATOM 588 C C . MET A 1 73 ? 14.476 2.510 -14.684 1.00 91.62 73 MET A C 1
ATOM 590 O O . MET A 1 73 ? 13.582 3.338 -14.849 1.00 91.62 73 MET A O 1
ATOM 594 N N . TRP A 1 74 ? 14.469 1.630 -13.687 1.00 90.19 74 TRP A N 1
ATOM 595 C CA . TRP A 1 74 ? 13.325 1.446 -12.806 1.00 90.19 74 TRP A CA 1
ATOM 596 C C . TRP A 1 74 ? 13.740 1.132 -11.366 1.00 90.19 74 TRP A C 1
ATOM 598 O O . TRP A 1 74 ? 14.631 0.320 -11.130 1.00 90.19 74 TRP A O 1
ATOM 608 N N . GLU A 1 75 ? 13.081 1.765 -10.396 1.00 92.75 75 GLU A N 1
ATOM 609 C CA . GLU A 1 75 ? 13.124 1.351 -8.989 1.00 92.75 75 GLU A CA 1
ATOM 610 C C . GLU A 1 75 ? 11.978 0.377 -8.714 1.00 92.75 75 GLU A C 1
ATOM 612 O O . GLU A 1 75 ? 10.829 0.654 -9.089 1.00 92.75 75 GLU A O 1
ATOM 617 N N . GLN A 1 76 ? 12.285 -0.717 -8.015 1.00 90.75 76 GLN A N 1
ATOM 618 C CA . GLN A 1 76 ? 11.323 -1.748 -7.644 1.00 90.75 76 GLN A CA 1
ATOM 619 C C . GLN A 1 76 ? 10.074 -1.177 -6.958 1.00 90.75 76 GLN A C 1
ATOM 621 O O . GLN A 1 76 ? 10.138 -0.277 -6.122 1.00 90.75 76 GLN A O 1
ATOM 626 N N . THR A 1 77 ? 8.916 -1.734 -7.314 1.00 92.81 77 THR A N 1
ATOM 627 C CA . THR A 1 77 ? 7.611 -1.344 -6.758 1.00 92.81 77 THR A CA 1
ATOM 628 C C . THR A 1 77 ? 6.912 -2.550 -6.146 1.00 92.81 77 THR A C 1
ATOM 630 O O . THR A 1 77 ? 7.205 -3.694 -6.495 1.00 92.81 77 THR A O 1
ATOM 633 N N . PHE A 1 78 ? 5.954 -2.307 -5.254 1.00 93.06 78 PHE A N 1
ATOM 634 C CA . PHE A 1 78 ? 5.232 -3.368 -4.554 1.00 93.06 78 PHE A CA 1
ATOM 635 C C . PHE A 1 78 ? 3.746 -3.314 -4.878 1.00 93.06 78 PHE A C 1
ATOM 637 O O . PHE A 1 78 ? 3.164 -2.238 -4.970 1.00 93.06 78 PHE A O 1
ATOM 644 N N . TYR A 1 79 ? 3.095 -4.468 -5.026 1.00 93.38 79 TYR A N 1
ATOM 645 C CA . TYR A 1 79 ? 1.653 -4.494 -5.266 1.00 93.38 79 TYR A CA 1
ATOM 646 C C . TYR A 1 79 ? 0.881 -3.915 -4.081 1.00 93.38 79 TYR A C 1
ATOM 648 O O . TYR A 1 79 ? 1.048 -4.366 -2.948 1.00 93.38 79 TYR A O 1
ATOM 656 N N . ALA A 1 80 ? -0.050 -2.998 -4.355 1.00 94.50 80 ALA A N 1
ATOM 657 C CA . ALA A 1 80 ? -0.935 -2.423 -3.341 1.00 94.50 80 ALA A CA 1
ATOM 658 C C . ALA A 1 80 ? -1.752 -3.502 -2.599 1.00 94.50 80 ALA A C 1
ATOM 660 O O . ALA A 1 80 ? -2.110 -3.337 -1.434 1.00 94.50 80 ALA A O 1
ATOM 661 N N . SER A 1 81 ? -1.994 -4.654 -3.237 1.00 93.06 81 SER A N 1
ATOM 662 C CA . SER A 1 81 ? -2.697 -5.792 -2.638 1.00 93.06 81 SER A CA 1
ATOM 663 C C . SER A 1 81 ? -2.015 -6.388 -1.405 1.00 93.06 81 SER A C 1
ATOM 665 O O . SER A 1 81 ? -2.716 -6.966 -0.567 1.00 93.06 81 SER A O 1
ATOM 667 N N . ARG A 1 82 ? -0.696 -6.199 -1.256 1.00 93.44 82 ARG A N 1
ATOM 668 C CA . ARG A 1 82 ? 0.098 -6.625 -0.090 1.00 93.44 82 ARG A CA 1
ATOM 669 C C . ARG A 1 82 ? -0.099 -5.740 1.133 1.00 93.44 82 ARG A C 1
ATOM 671 O O . ARG A 1 82 ? 0.414 -6.059 2.197 1.00 93.44 82 ARG A O 1
ATOM 678 N N . PHE A 1 83 ? -0.851 -4.652 1.002 1.00 95.38 83 PHE A N 1
ATOM 679 C CA . PHE A 1 83 ? -1.003 -3.665 2.055 1.00 95.38 83 PHE A CA 1
ATOM 680 C C . PHE A 1 83 ? -2.462 -3.464 2.447 1.00 95.38 83 PHE A C 1
ATOM 682 O O . PHE A 1 83 ? -3.402 -3.762 1.697 1.00 95.38 83 PHE A O 1
ATOM 689 N N . ARG A 1 84 ? -2.665 -2.955 3.657 1.00 94.94 84 ARG A N 1
ATOM 690 C CA . ARG A 1 84 ? -3.962 -2.509 4.167 1.00 94.94 84 ARG A CA 1
ATOM 691 C C . ARG A 1 84 ? -3.803 -1.109 4.753 1.00 94.94 84 ARG A C 1
ATOM 693 O O . ARG A 1 84 ? -2.763 -0.839 5.349 1.00 94.94 84 ARG A O 1
ATOM 700 N N . PRO A 1 85 ? -4.799 -0.221 4.609 1.00 93.94 85 PRO A N 1
ATOM 701 C CA . PRO A 1 85 ? -4.704 1.107 5.195 1.00 93.94 85 PRO A CA 1
ATOM 702 C C . PRO A 1 85 ? -4.637 0.983 6.717 1.00 93.94 85 PRO A C 1
ATOM 704 O O . PRO A 1 85 ? -5.438 0.258 7.317 1.00 93.94 85 PRO A O 1
ATOM 707 N N . VAL A 1 86 ? -3.706 1.701 7.344 1.00 91.75 86 VAL A N 1
ATOM 708 C CA . VAL A 1 86 ? -3.710 1.856 8.798 1.00 91.75 86 VAL A CA 1
ATOM 709 C C . VAL A 1 86 ? -4.872 2.777 9.126 1.00 91.75 86 VAL A C 1
ATOM 711 O O . VAL A 1 86 ? -4.799 3.997 8.976 1.00 91.75 86 VAL A O 1
ATOM 714 N N . GLN A 1 87 ? -5.997 2.191 9.529 1.00 81.94 87 GLN A N 1
ATOM 715 C CA . GLN A 1 87 ? -7.118 2.996 9.976 1.00 81.94 87 GLN A CA 1
ATOM 716 C C . GLN A 1 87 ? -6.719 3.691 11.276 1.00 81.94 87 GLN A C 1
ATOM 718 O O . GLN A 1 87 ? -6.474 3.032 12.286 1.00 81.94 87 GLN A O 1
ATOM 723 N N . LYS A 1 88 ? -6.735 5.027 11.275 1.00 69.62 88 LYS A N 1
ATOM 724 C CA . LYS A 1 88 ? -6.776 5.828 12.504 1.00 69.62 88 LYS A CA 1
ATOM 725 C C . LYS A 1 88 ? -8.144 5.657 13.166 1.00 69.62 88 LYS A C 1
ATOM 727 O O . LYS A 1 88 ? -8.925 6.598 13.255 1.00 69.62 88 LYS A O 1
ATOM 732 N N . ARG A 1 89 ? -8.492 4.445 13.588 1.00 64.19 89 ARG A N 1
ATOM 733 C CA . ARG A 1 89 ? -9.601 4.283 14.517 1.00 64.19 89 ARG A CA 1
ATOM 734 C C . ARG A 1 89 ? -9.061 4.607 15.896 1.00 64.19 89 ARG A C 1
ATOM 736 O O . ARG A 1 89 ? -8.293 3.831 16.453 1.00 64.19 89 ARG A O 1
ATOM 743 N N . SER A 1 90 ? -9.504 5.723 16.465 1.00 60.38 90 SER A N 1
ATOM 744 C CA . SER A 1 90 ? -9.451 5.939 17.912 1.00 60.38 90 SER A CA 1
ATOM 745 C C . SER A 1 90 ? -10.492 5.044 18.597 1.00 60.38 90 SER A C 1
ATOM 747 O O . SER A 1 90 ? -11.349 5.523 19.338 1.00 60.38 90 SER A O 1
ATOM 749 N N . THR A 1 91 ? -10.513 3.746 18.285 1.00 61.41 91 THR A N 1
ATOM 750 C CA . THR A 1 91 ? -11.318 2.830 19.083 1.00 61.41 91 THR A CA 1
ATOM 751 C C . THR A 1 91 ? -10.588 2.719 20.402 1.00 61.41 91 THR A C 1
ATOM 753 O O . THR A 1 91 ? -9.532 2.095 20.487 1.00 61.41 91 THR A O 1
ATOM 756 N N . ASP A 1 92 ? -11.117 3.424 21.395 1.00 69.44 92 ASP A N 1
ATOM 757 C CA . ASP A 1 92 ? -10.601 3.390 22.744 1.00 69.44 92 ASP A CA 1
ATOM 758 C C . ASP A 1 92 ? -10.679 1.951 23.255 1.00 69.44 92 ASP A C 1
ATOM 760 O O . ASP A 1 92 ? -11.749 1.428 23.579 1.00 69.44 92 ASP A O 1
ATOM 764 N N . ILE A 1 93 ? -9.525 1.285 23.294 1.00 76.12 93 ILE A N 1
ATOM 765 C CA . ILE A 1 93 ? -9.441 -0.090 23.777 1.00 76.12 93 ILE A CA 1
ATOM 766 C C . ILE A 1 93 ? -9.740 -0.176 25.275 1.00 76.12 93 ILE A C 1
ATOM 768 O O . ILE A 1 93 ? -9.869 -1.282 25.793 1.00 76.12 93 ILE A O 1
ATOM 772 N N . SER A 1 94 ? -9.852 0.9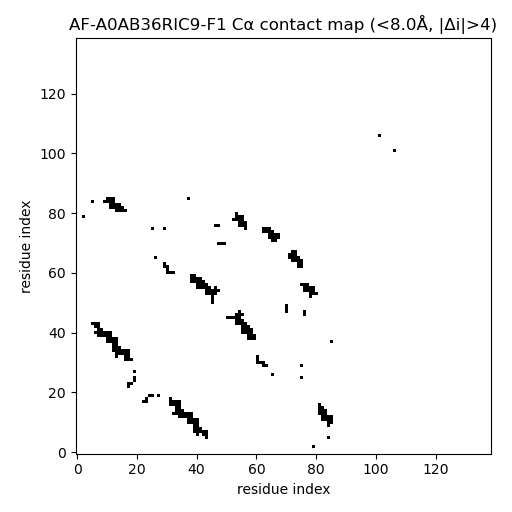59 25.976 1.00 74.12 94 SER A N 1
ATOM 773 C CA . SER A 1 94 ? -10.221 1.020 27.389 1.00 74.12 94 SER A CA 1
ATOM 774 C C . SER A 1 94 ? -11.583 0.387 27.644 1.00 74.12 94 SER A C 1
ATOM 776 O O . SER A 1 94 ? -11.741 -0.264 28.668 1.00 74.12 94 SER A O 1
ATOM 778 N N . LEU A 1 95 ? -12.520 0.459 26.689 1.00 72.56 95 LEU A N 1
ATOM 779 C CA . LEU A 1 95 ? -13.793 -0.268 26.761 1.00 72.56 95 LEU A CA 1
ATOM 780 C C . LEU A 1 95 ? -13.577 -1.787 26.810 1.00 72.56 95 LEU A C 1
ATOM 782 O O . LEU A 1 95 ? -14.099 -2.458 27.694 1.00 72.56 95 LEU A O 1
ATOM 786 N N . PHE A 1 96 ? -12.745 -2.335 25.921 1.00 74.44 96 PHE A N 1
ATOM 787 C CA . PHE A 1 96 ? -12.424 -3.767 25.938 1.00 74.44 96 PHE A CA 1
ATOM 788 C C . PHE A 1 96 ? -11.597 -4.165 27.165 1.00 74.44 96 PHE A C 1
ATOM 790 O O . PHE A 1 96 ? -11.791 -5.243 27.718 1.00 74.44 96 PHE A O 1
ATOM 797 N N . ARG A 1 97 ? -10.697 -3.294 27.634 1.00 74.19 97 ARG A N 1
ATOM 798 C CA . ARG A 1 97 ? -9.933 -3.523 28.869 1.00 74.19 97 ARG A CA 1
ATOM 799 C C . ARG A 1 97 ? -10.830 -3.537 30.104 1.00 74.19 97 ARG A C 1
ATOM 801 O O . ARG A 1 97 ? -10.605 -4.373 30.972 1.00 74.19 97 ARG A O 1
ATOM 808 N N . ALA A 1 98 ? -11.833 -2.662 30.160 1.00 76.12 98 ALA A N 1
ATOM 809 C CA . ALA A 1 98 ? -12.833 -2.639 31.223 1.00 76.12 98 ALA A CA 1
ATOM 810 C C . ALA A 1 98 ? -13.704 -3.905 31.216 1.00 76.12 98 ALA A C 1
ATOM 812 O O . ALA A 1 98 ? -14.036 -4.416 32.277 1.00 76.12 98 ALA A O 1
ATOM 813 N N . LEU A 1 99 ? -14.006 -4.462 30.037 1.00 75.88 99 LEU A N 1
ATOM 814 C CA . LEU A 1 99 ? -14.721 -5.740 29.922 1.00 75.88 99 LEU A CA 1
ATOM 815 C C . LEU A 1 99 ? -13.877 -6.951 30.349 1.00 75.88 99 LEU A C 1
ATOM 817 O O . LEU A 1 99 ? -14.419 -7.911 30.883 1.00 75.88 99 LEU A O 1
ATOM 821 N N . LEU A 1 100 ? -12.561 -6.927 30.116 1.00 81.88 100 LEU A N 1
ATOM 822 C CA . LEU A 1 100 ? -11.664 -8.029 30.492 1.00 81.88 100 LEU A CA 1
ATOM 823 C C . LEU A 1 100 ? -11.266 -8.010 31.974 1.00 81.88 100 LEU A C 1
ATOM 825 O O . LEU A 1 100 ? -10.925 -9.055 32.517 1.00 81.88 100 LEU A O 1
ATOM 829 N N . ASN A 1 101 ? -11.290 -6.839 32.615 1.00 82.06 101 ASN A N 1
ATOM 830 C CA . ASN A 1 101 ? -10.967 -6.664 34.032 1.00 82.06 101 ASN A CA 1
ATOM 831 C C . ASN A 1 101 ? -12.032 -5.791 34.717 1.00 82.06 101 ASN A C 1
ATOM 833 O O . ASN A 1 101 ? -11.744 -4.638 35.056 1.00 82.06 101 ASN A O 1
ATOM 837 N N . PRO A 1 102 ? -13.262 -6.299 34.890 1.00 75.75 102 PRO A N 1
ATOM 838 C CA . PRO A 1 102 ? -14.308 -5.548 35.568 1.00 75.75 102 PRO A CA 1
ATOM 839 C C . PRO A 1 102 ? -13.918 -5.300 37.029 1.00 75.75 102 PRO A C 1
ATOM 841 O O . PRO A 1 102 ? -13.341 -6.171 37.687 1.00 75.75 102 PRO A O 1
ATOM 844 N N . THR A 1 103 ? -14.236 -4.119 37.562 1.00 81.75 103 THR A N 1
ATOM 845 C CA . THR A 1 103 ? -14.146 -3.900 39.014 1.00 81.75 103 THR A CA 1
ATOM 846 C C . THR A 1 103 ? -15.195 -4.753 39.739 1.00 81.75 103 THR A C 1
ATOM 848 O O . THR A 1 103 ? -16.181 -5.159 39.116 1.00 81.75 103 THR A O 1
ATOM 851 N N . PRO A 1 104 ? -15.037 -5.026 41.048 1.00 76.62 104 PRO A N 1
ATOM 852 C CA . PRO A 1 104 ? -16.049 -5.744 41.823 1.00 76.62 104 PRO A CA 1
ATOM 853 C C . PRO A 1 104 ? -17.448 -5.126 41.697 1.00 76.62 104 PRO A C 1
ATOM 855 O O . PRO A 1 104 ? -18.410 -5.855 41.476 1.00 76.62 104 PRO A O 1
ATOM 858 N N . GLU A 1 105 ? -17.565 -3.792 41.709 1.00 76.31 105 GLU A N 1
ATOM 859 C CA . GLU A 1 105 ? -18.861 -3.118 41.544 1.00 76.31 105 GLU A CA 1
ATOM 860 C C . GLU A 1 105 ? -19.461 -3.326 40.145 1.00 76.31 105 GLU A C 1
ATOM 862 O O . GLU A 1 105 ? -20.676 -3.439 39.993 1.00 76.31 105 GLU A O 1
ATOM 867 N N . GLN A 1 106 ? -18.622 -3.389 39.107 1.00 72.12 106 GLN A N 1
ATOM 868 C CA . GLN A 1 106 ? -19.067 -3.664 37.740 1.00 72.12 106 GLN A CA 1
ATOM 869 C C . GLN A 1 106 ? -19.480 -5.129 37.578 1.00 72.12 106 GLN A C 1
ATOM 871 O O . GLN A 1 106 ? -20.504 -5.408 36.962 1.00 72.12 106 GLN A O 1
ATOM 876 N N . ALA A 1 107 ? -18.734 -6.061 38.174 1.00 69.62 107 ALA A N 1
ATOM 8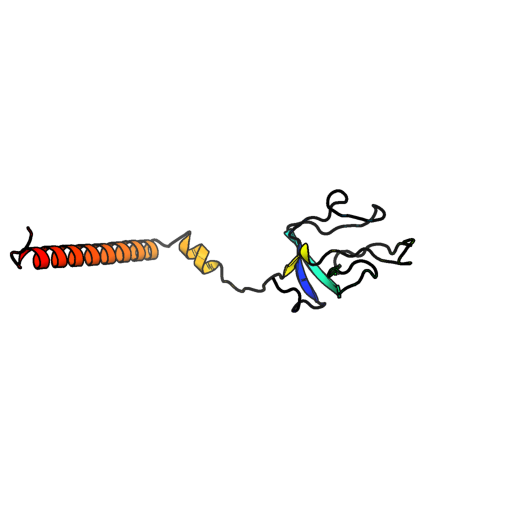77 C CA . ALA A 1 107 ? -19.084 -7.478 38.197 1.00 69.62 107 ALA A CA 1
ATOM 878 C C . ALA A 1 107 ? -20.430 -7.714 38.900 1.00 69.62 107 ALA A C 1
ATOM 880 O O . ALA A 1 107 ? -21.271 -8.440 38.377 1.00 69.62 107 ALA A O 1
ATOM 881 N N . GLU A 1 108 ? -20.679 -7.049 40.030 1.00 74.31 108 GLU A N 1
ATOM 882 C CA . GLU A 1 108 ? -21.967 -7.107 40.731 1.00 74.31 108 GLU A CA 1
ATOM 883 C C . GLU A 1 108 ? -23.124 -6.565 39.880 1.00 74.31 108 GLU A C 1
ATOM 885 O O . GLU A 1 108 ? -24.206 -7.150 39.873 1.00 74.31 108 GLU A O 1
ATOM 890 N N . GLN A 1 109 ? -22.907 -5.489 39.116 1.00 72.50 109 GLN A N 1
ATOM 891 C CA . GLN A 1 109 ? -23.912 -4.961 38.186 1.00 72.50 109 GLN A CA 1
ATOM 892 C C . GLN A 1 109 ? -24.211 -5.926 37.034 1.00 72.50 109 GLN A C 1
ATOM 894 O O . GLN A 1 109 ? -25.377 -6.072 36.672 1.00 72.50 109 GLN A O 1
ATOM 899 N N . PHE A 1 110 ? -23.200 -6.614 36.492 1.00 69.31 110 PHE A N 1
ATOM 900 C CA . PHE A 1 110 ? -23.402 -7.639 35.462 1.00 69.31 110 PHE A CA 1
ATOM 901 C C . PHE A 1 110 ? -24.169 -8.848 36.000 1.00 69.31 110 PHE A C 1
ATOM 903 O O . PHE A 1 110 ? -25.118 -9.289 35.362 1.00 69.31 110 PHE A O 1
ATOM 910 N N . ILE A 1 111 ? -23.813 -9.335 37.192 1.00 72.62 111 ILE A N 1
ATOM 911 C CA . ILE A 1 111 ? -24.517 -10.449 37.846 1.00 72.62 111 ILE A CA 1
ATOM 912 C C . ILE A 1 111 ? -25.974 -10.069 38.123 1.00 72.62 111 ILE A C 1
ATOM 914 O O . ILE A 1 111 ? -26.873 -10.879 37.917 1.00 72.62 111 ILE A O 1
ATOM 918 N N . LYS A 1 112 ? -26.227 -8.833 38.566 1.00 71.19 112 LYS A N 1
ATOM 919 C CA . LYS A 1 112 ? -27.584 -8.354 38.836 1.00 71.19 112 LYS A CA 1
ATOM 920 C C . LYS A 1 112 ? -28.417 -8.218 37.560 1.00 71.19 112 LYS A C 1
ATOM 922 O O . LYS A 1 112 ? -29.572 -8.619 37.565 1.00 71.19 112 LYS A O 1
ATOM 927 N N . ALA A 1 113 ? -27.829 -7.702 36.481 1.00 67.69 113 ALA A N 1
ATOM 928 C CA . ALA A 1 113 ? -28.500 -7.587 35.189 1.00 67.69 113 ALA A CA 1
ATOM 929 C C . ALA A 1 113 ? -28.876 -8.961 34.610 1.00 67.69 113 ALA A C 1
ATOM 931 O O . ALA A 1 113 ? -30.008 -9.131 34.172 1.00 67.69 113 ALA A O 1
ATOM 932 N N . ASP A 1 114 ? -27.970 -9.940 34.688 1.00 66.00 114 ASP A N 1
ATOM 933 C CA . ASP A 1 114 ? -28.210 -11.320 34.239 1.00 66.00 114 ASP A CA 1
ATOM 934 C C . ASP A 1 114 ? -29.327 -11.983 35.069 1.00 66.00 114 ASP A C 1
ATOM 936 O O . ASP A 1 114 ? -30.255 -12.586 34.536 1.00 66.00 114 ASP A O 1
ATOM 940 N N . HIS A 1 115 ? -29.314 -11.771 36.389 1.00 68.94 115 HIS A N 1
ATOM 941 C CA . HIS A 1 115 ? -30.324 -12.313 37.300 1.00 68.94 115 HIS A CA 1
ATOM 942 C C . HIS A 1 115 ? -31.713 -11.664 37.131 1.00 68.94 115 HIS A C 1
ATOM 944 O O . HIS A 1 115 ? -32.734 -12.338 37.307 1.00 68.94 115 HIS A O 1
ATOM 950 N N . ASP A 1 116 ? -31.765 -10.371 36.795 1.00 69.62 116 ASP A N 1
ATOM 951 C CA . ASP A 1 116 ? -33.006 -9.648 36.499 1.00 69.62 116 ASP A CA 1
ATOM 952 C C . ASP A 1 116 ? -33.594 -10.096 35.145 1.00 69.62 116 ASP A C 1
ATOM 954 O O . ASP A 1 116 ? -34.804 -10.317 35.048 1.00 69.62 116 ASP A O 1
ATOM 958 N N . GLU A 1 117 ? -32.753 -10.320 34.127 1.00 68.69 117 GLU A N 1
ATOM 959 C CA . GLU A 1 117 ? -33.172 -10.858 32.823 1.00 68.69 117 GLU A CA 1
ATOM 960 C C . GLU A 1 117 ? -33.722 -12.284 32.958 1.00 68.69 117 GLU A C 1
ATOM 962 O O . GLU A 1 117 ? -34.793 -12.598 32.433 1.00 68.69 117 GLU A O 1
ATOM 967 N N . GLN A 1 118 ? -33.057 -13.135 33.740 1.00 62.94 118 GLN A N 1
ATOM 968 C CA . GLN A 1 118 ? -33.478 -14.519 33.955 1.00 62.94 118 GLN A CA 1
ATOM 969 C C . GLN A 1 118 ? -34.821 -14.607 34.693 1.00 62.94 118 GLN A C 1
ATOM 971 O O . GLN A 1 118 ? -35.703 -15.371 34.297 1.00 62.94 118 GLN A O 1
ATOM 976 N N . HIS A 1 119 ? -35.036 -13.757 35.702 1.00 67.25 119 HIS A N 1
ATOM 977 C CA . HIS A 1 119 ? -36.328 -13.660 36.384 1.00 67.25 119 HIS A CA 1
ATOM 978 C C . HIS A 1 119 ? -37.452 -13.135 35.487 1.00 67.25 119 HIS A C 1
ATOM 980 O O . HIS A 1 119 ? -38.613 -13.514 35.670 1.00 67.25 119 HIS A O 1
ATOM 986 N N . GLN A 1 120 ? -37.131 -12.281 34.517 1.00 67.56 120 GLN A N 1
ATOM 987 C CA . GLN A 1 120 ? -38.109 -11.753 33.575 1.00 67.56 120 GLN A CA 1
ATOM 988 C C . GLN A 1 120 ? -38.540 -12.818 32.558 1.00 67.56 120 GLN A C 1
ATOM 990 O O . GLN A 1 120 ? -39.739 -12.963 32.309 1.00 67.56 120 GLN A O 1
ATOM 995 N N . VAL A 1 121 ? -37.593 -13.621 32.062 1.00 67.50 121 VAL A N 1
ATOM 996 C CA . VAL A 1 121 ? -37.862 -14.765 31.175 1.00 67.50 121 VAL A CA 1
ATOM 997 C C . VAL A 1 121 ? -38.684 -15.836 31.897 1.00 67.50 121 VAL A C 1
ATOM 999 O O . VAL A 1 121 ? -39.704 -16.284 31.371 1.00 67.50 121 VAL A O 1
ATOM 1002 N N . ASP A 1 122 ? -38.320 -16.194 33.130 1.00 73.19 122 ASP A N 1
ATOM 1003 C CA . ASP A 1 122 ? -39.056 -17.188 33.921 1.00 73.19 122 ASP A CA 1
ATOM 1004 C C . ASP A 1 122 ? -40.502 -16.751 34.192 1.00 73.19 122 ASP A C 1
ATOM 1006 O O . ASP A 1 122 ? -41.436 -17.550 34.080 1.00 73.19 122 ASP A O 1
ATOM 1010 N N . ALA A 1 123 ? -40.719 -15.469 34.500 1.00 69.44 123 ALA A N 1
ATOM 1011 C CA . ALA A 1 123 ? -42.053 -14.916 34.714 1.00 69.44 123 ALA A CA 1
ATOM 1012 C C . ALA A 1 123 ? -42.908 -14.928 33.436 1.00 69.44 123 ALA A C 1
ATOM 1014 O O . ALA A 1 123 ? -44.127 -15.125 33.508 1.00 69.44 123 ALA A O 1
ATOM 1015 N N . GLU A 1 124 ? -42.297 -14.727 32.271 1.00 74.56 124 GLU A N 1
ATOM 1016 C CA . GLU A 1 124 ? -42.984 -14.751 30.981 1.00 74.56 124 GLU A CA 1
ATOM 1017 C C . GLU A 1 124 ? -43.367 -16.181 30.571 1.00 74.56 124 GLU A C 1
ATOM 1019 O O . GLU A 1 124 ? -44.511 -16.423 30.175 1.00 74.56 124 GLU A O 1
ATOM 1024 N N . VAL A 1 125 ? -42.473 -17.151 30.785 1.00 73.44 125 VAL A N 1
ATOM 1025 C CA . VAL A 1 125 ? -42.742 -18.583 30.572 1.00 73.44 125 VAL A CA 1
ATOM 1026 C C . VAL A 1 125 ? -43.852 -19.076 31.501 1.00 73.44 125 VAL A C 1
ATOM 1028 O O . VAL A 1 125 ? -44.777 -19.758 31.052 1.00 73.44 125 VAL A O 1
ATOM 1031 N N . LEU A 1 126 ? -43.830 -18.683 32.780 1.00 71.00 126 LEU A N 1
ATOM 1032 C CA . LEU A 1 126 ? -44.884 -19.044 33.732 1.00 71.00 126 LEU A CA 1
ATOM 1033 C C . LEU A 1 126 ? -46.241 -18.452 33.325 1.00 71.00 126 LEU A C 1
ATOM 1035 O O . LEU A 1 126 ? -47.267 -19.128 33.412 1.00 71.00 126 LEU A O 1
ATOM 1039 N N . ARG A 1 127 ? -46.261 -17.198 32.850 1.00 77.56 127 ARG A N 1
ATOM 1040 C CA . ARG A 1 127 ? -47.479 -16.554 32.333 1.00 77.56 127 ARG A CA 1
ATOM 1041 C C . ARG A 1 127 ? -48.009 -17.268 31.095 1.00 77.56 127 ARG A C 1
ATOM 1043 O O . ARG A 1 127 ? -49.207 -17.538 31.042 1.00 77.56 127 ARG A O 1
ATOM 1050 N N . ALA A 1 128 ? -47.147 -17.609 30.139 1.00 73.12 128 ALA A N 1
ATOM 1051 C CA . ALA A 1 128 ? -47.534 -18.347 28.940 1.00 73.12 128 ALA A CA 1
ATOM 1052 C C . ALA A 1 128 ? -48.117 -19.729 29.284 1.00 73.12 128 ALA A C 1
ATOM 1054 O O . ALA A 1 128 ? -49.151 -20.115 28.741 1.00 73.12 128 ALA A O 1
ATOM 1055 N N . PHE A 1 129 ? -47.521 -20.436 30.250 1.00 71.19 129 PHE A N 1
ATOM 1056 C CA . PHE A 1 129 ? -48.017 -21.729 30.723 1.00 71.19 129 PHE A CA 1
ATOM 1057 C C . PHE A 1 129 ? -49.377 -21.617 31.430 1.00 71.19 129 PHE A C 1
ATOM 1059 O O . PHE A 1 129 ? -50.269 -22.429 31.191 1.00 71.19 129 PHE A O 1
ATOM 1066 N N . ILE A 1 130 ? -49.583 -20.602 32.276 1.00 74.56 130 ILE A N 1
ATOM 1067 C CA . ILE A 1 130 ? -50.869 -20.378 32.959 1.00 74.56 130 ILE A CA 1
ATOM 1068 C C . ILE A 1 130 ? -51.975 -20.009 31.962 1.00 74.56 130 ILE A C 1
ATOM 1070 O O . ILE A 1 130 ? -53.108 -20.465 32.117 1.00 74.56 130 ILE A O 1
ATOM 1074 N N . LEU A 1 131 ? -51.662 -19.207 30.941 1.00 73.38 131 LEU A N 1
ATOM 1075 C CA . LEU A 1 131 ? -52.616 -18.834 29.893 1.00 73.38 131 LEU A CA 1
ATOM 1076 C C . LEU A 1 131 ? -52.993 -20.042 29.025 1.00 73.38 131 LEU A C 1
ATOM 1078 O O . LEU A 1 131 ? -54.177 -20.291 28.832 1.00 73.38 131 LEU A O 1
ATOM 1082 N N . ALA A 1 132 ? -52.022 -20.862 28.612 1.00 68.56 132 ALA A N 1
ATOM 1083 C CA . ALA A 1 132 ? -52.276 -22.068 27.819 1.00 68.56 132 ALA A CA 1
ATOM 1084 C C . ALA A 1 132 ? -53.137 -23.122 28.548 1.00 68.56 132 ALA A C 1
ATOM 1086 O O . ALA A 1 132 ? -53.882 -23.859 27.909 1.00 68.56 132 ALA A O 1
ATOM 1087 N N . ASN A 1 133 ? -53.068 -23.185 29.883 1.00 65.50 133 ASN A N 1
ATOM 1088 C CA . ASN A 1 133 ? -53.838 -24.139 30.691 1.00 65.50 133 ASN A CA 1
ATOM 1089 C C . ASN A 1 133 ? -55.195 -23.601 31.183 1.00 65.50 133 ASN A C 1
ATOM 1091 O O . ASN A 1 133 ? -55.977 -24.358 31.759 1.00 65.50 133 ASN A O 1
ATOM 1095 N N . ARG A 1 134 ? -55.499 -22.312 30.979 1.00 60.34 134 ARG A N 1
ATOM 1096 C CA . ARG A 1 134 ? -56.799 -21.717 31.343 1.00 60.34 134 ARG A CA 1
ATOM 1097 C C . ARG A 1 134 ? -57.889 -21.962 30.304 1.00 60.34 134 ARG A C 1
ATOM 1099 O O . ARG A 1 134 ? -59.063 -21.962 30.665 1.00 60.34 134 ARG A O 1
ATOM 1106 N N . ASP A 1 135 ? -57.498 -22.225 29.064 1.00 54.53 135 ASP A N 1
ATOM 1107 C CA . ASP A 1 135 ? -58.4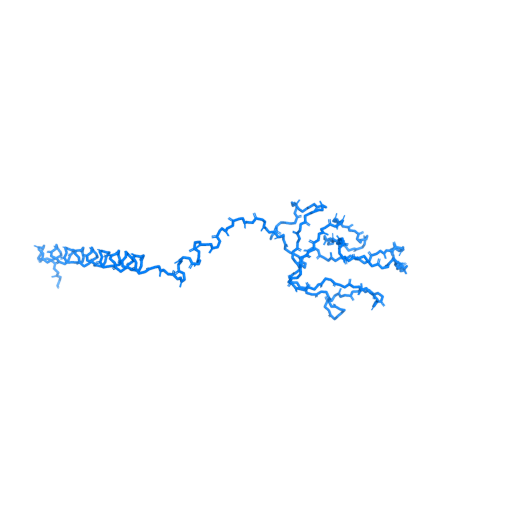30 -22.293 27.937 1.00 54.53 135 ASP A CA 1
ATOM 1108 C C . ASP A 1 135 ? -58.964 -23.713 27.685 1.00 54.53 135 ASP A C 1
ATOM 1110 O O . ASP A 1 135 ? -59.789 -23.919 26.799 1.00 54.53 135 ASP A O 1
ATOM 1114 N N . GLY A 1 136 ? -58.543 -24.705 28.482 1.00 53.47 136 GLY A N 1
ATOM 1115 C CA . GLY A 1 136 ? -59.116 -26.057 28.479 1.00 53.47 136 GLY A CA 1
ATOM 1116 C C . GLY A 1 136 ? -59.021 -26.811 27.146 1.00 53.47 136 GLY A C 1
ATOM 1117 O O . GLY A 1 136 ? -59.623 -27.872 27.012 1.00 53.47 136 GLY A O 1
ATOM 1118 N N . SER A 1 137 ? -58.277 -26.295 26.167 1.00 52.19 137 SER A N 1
ATOM 1119 C CA . SER A 1 137 ? -58.083 -26.927 24.869 1.00 52.19 137 SER A CA 1
ATOM 1120 C C . SER A 1 137 ? -56.620 -27.313 24.688 1.00 52.19 137 SER A C 1
ATOM 1122 O O . SER A 1 137 ? -55.823 -26.556 24.134 1.00 52.19 137 SER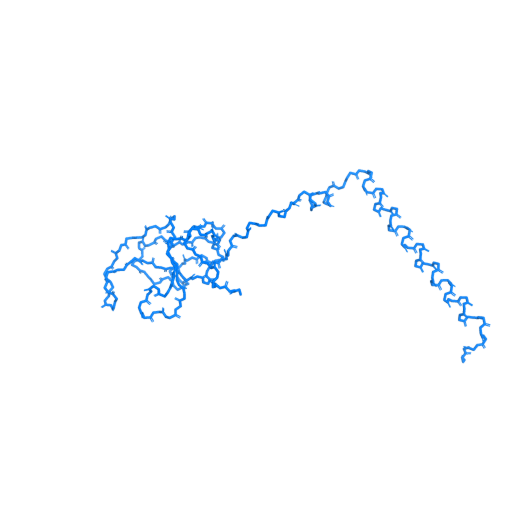 A O 1
ATOM 1124 N N . TYR A 1 138 ? -56.276 -28.521 25.117 1.00 43.88 138 TYR A N 1
ATOM 1125 C CA . TYR A 1 138 ? -55.282 -29.307 24.397 1.00 43.88 138 TYR A CA 1
ATOM 1126 C C . TYR A 1 138 ? -55.912 -30.667 24.049 1.00 43.88 138 TYR A C 1
ATOM 1128 O O . TYR A 1 138 ? -56.708 -31.161 24.851 1.00 43.88 138 TYR A O 1
ATOM 1136 N N . PRO A 1 139 ? -55.650 -31.207 22.842 1.00 53.78 139 PRO A N 1
ATOM 1137 C CA . PRO A 1 139 ? -56.147 -32.509 22.387 1.00 53.78 139 PRO A CA 1
ATOM 1138 C C . PRO A 1 139 ? -55.741 -33.680 23.288 1.00 53.78 139 PRO A C 1
ATOM 1140 O O . PRO A 1 139 ? -54.672 -33.596 23.935 1.00 53.78 139 PRO A O 1
#

Organism: NCBI:txid43617

Solvent-accessible surface area (backbone atoms only — not comparable to full-atom values): 8525 Å² total; per-residue (Å²): 134,84,71,84,82,70,52,68,70,42,48,28,30,26,75,50,53,56,34,65,91,69,80,44,85,73,95,76,80,67,79,60,61,50,52,77,42,76,41,33,31,60,39,75,40,67,72,53,93,87,44,96,50,56,25,30,37,37,69,87,53,83,53,73,70,41,80,44,96,88,76,39,78,43,58,81,70,42,58,47,85,34,45,44,75,58,73,89,65,84,70,65,58,62,63,58,50,45,70,77,58,55,51,72,72,53,48,52,50,52,54,48,51,53,53,52,53,50,54,51,51,52,52,51,54,52,49,52,52,54,56,60,65,68,69,77,71,75,136

Nearest PDB structures (foldseek):
  6trd-assembly1_E  TM=5.163E-01  e=2.741E-01  Thermosynechococcus vestitus BP-1
  5jus-assembly1_DA  TM=5.535E-01  e=5.820E-01  Saccharomyces cerevisiae
  8bsi-assembly1_La  TM=3.477E-01  e=1.101E+00  Giardia duodenalis
  8e59-assembly1_C  TM=3.355E-01  e=5.572E+00  Homo sapiens
  1fbv-assembly1_C  TM=1.877E-01  e=2.946E+00  Homo sapiens

Foldseek 3Di:
DDPVPDDFFFKKAFQDWDDPVPPPDDPPQFDTHDHGDIFTFHDWDPQQPPDPAIWTDTPVGWAAFDQDPPGGTDTDIGGPVRIDGPDPPPPPCVVVVCVVDPDPVRVVVVVVVVVVVVVVVVVVVVVVVVVVVVVVDDD

Sequence (139 aa):
MSYLDWKVGDQVVCVDTWARENDGNGYGDEVGPIAGQIYTIREIGFLHPTIHRLQVRLFEIENVVHRYNDIGMWEQTFYASRFRPVQKRSTDISLFRALLNPTPEQAEQFIKADHDEQHQVDAEVLRAFILANRDGSYP

Secondary structure (DSSP, 8-state):
---TT--TT-EEEESS---TTTT--S-S-PPPPPTT-EEEEEEEES-STT--S-EEEETTB-PPEEEETTTEEEE--EEGGGEEE-------THHHHHHHS--HHHHHHHHHHHHHHHHHHHHHHHHHHHHHHHS----

Radius of gyration: 29.24 Å; Cα contacts (8 Å, |Δi|>4): 158; chains: 1; bounding box: 79×43×63 Å

pLDDT: mean 81.54, std 13.24, range [43.88, 98.19]